Protein AF-A0A6M1XN84-F1 (afdb_monomer_lite)

Radius of gyration: 22.67 Å; chains: 1; bounding box: 55×46×55 Å

Sequence (95 aa):
PQVLRNILPATGNEFVINIKDTAVLSVIGVADLFFQGNAASGANFQFFQTFTIVGIMYLVMTFVITRILRVVERKMDGPSAYVKVEELTEEGKES

InterPro domains:
  IPR000515 ABC transporter type 1, transmembrane domain MetI-like [PF00528] (1-77)
  IPR035906 MetI-like superfamily [G3DSA:1.10.3720.10] (1-78)
  IPR035906 MetI-like superfamily [SSF161098] (1-62)
  IPR043429 ABC transporter membrane protein permease protein ArtM/GltK/GlnP/TcyL/YhdX-like [PTHR30614] (1-77)

Organism: Staphylococcus aureus (NCBI:txid1280)

pLDDT: mean 72.59, std 12.07, range [40.72, 87.19]

Foldseek 3Di:
DVVCVVVVVVVVVVLVVVLVVVVVVLVVVLVVLVVVLVVVCVVVVPNPVSVVVSVVVVVVSVVVNVVSVVVVVVSVVPDDDPPPPDDPPPVPPDD

Secondary structure (DSSP, 8-state):
-HHHHHHHHHHHHHHHHHHHHHHHHHHHHHHHHHHHHHHHHHHHS-HHHHHHHHHHHHHHHHHHHHHHHHHHHHHH-SS-------SSSSGGG--

Structure (mmCIF, N/CA/C/O backbone):
data_AF-A0A6M1XN84-F1
#
_entry.id   AF-A0A6M1XN84-F1
#
loop_
_atom_site.group_PDB
_atom_site.id
_atom_site.type_symbol
_atom_site.label_atom_id
_atom_site.label_alt_id
_atom_site.label_comp_id
_atom_site.label_asym_id
_atom_site.label_entity_id
_atom_site.label_seq_id
_atom_site.pdbx_PDB_ins_code
_atom_site.Cartn_x
_atom_site.Cartn_y
_atom_site.Cartn_z
_atom_site.occupancy
_atom_site.B_iso_or_equiv
_atom_site.auth_seq_id
_atom_site.auth_comp_id
_atom_site.auth_asym_id
_atom_site.auth_atom_id
_atom_site.pdbx_PDB_model_num
ATOM 1 N N . PRO A 1 1 ? 13.754 -13.922 -34.874 1.00 54.09 1 PRO A N 1
ATOM 2 C CA . PRO A 1 1 ? 14.426 -12.757 -34.235 1.00 54.09 1 PRO A CA 1
ATOM 3 C C . PRO A 1 1 ? 13.626 -11.432 -34.256 1.00 54.09 1 PRO A C 1
ATOM 5 O O . PRO A 1 1 ? 13.808 -10.629 -33.350 1.00 54.09 1 PRO A O 1
ATOM 8 N N . GLN A 1 2 ? 12.744 -11.190 -35.239 1.00 51.09 2 GLN A N 1
ATOM 9 C CA . GLN A 1 2 ? 11.884 -9.986 -35.290 1.00 51.09 2 GLN A CA 1
ATOM 10 C C . GLN A 1 2 ? 10.760 -9.986 -34.242 1.00 51.09 2 GLN A C 1
ATOM 12 O O . GLN A 1 2 ? 10.453 -8.951 -33.664 1.00 51.09 2 GLN A O 1
ATOM 17 N N . VAL A 1 3 ? 10.201 -11.161 -33.948 1.00 55.03 3 VAL A N 1
ATOM 18 C CA . VAL A 1 3 ? 9.086 -11.336 -33.007 1.00 55.03 3 VAL A CA 1
ATOM 19 C C . VAL A 1 3 ? 9.456 -10.874 -31.589 1.00 55.03 3 VAL A C 1
ATOM 21 O O . VAL A 1 3 ? 8.724 -10.091 -3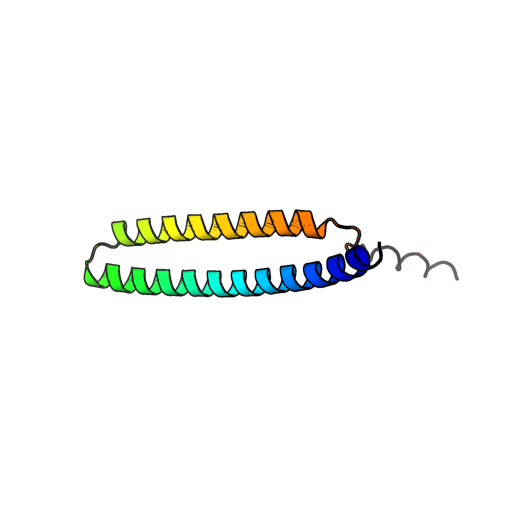1.000 1.00 55.03 3 VAL A O 1
ATOM 24 N N . LEU A 1 4 ? 10.641 -11.229 -31.071 1.00 58.41 4 LEU A N 1
ATOM 25 C CA . LEU A 1 4 ? 11.110 -10.699 -29.780 1.00 58.41 4 LEU A CA 1
ATOM 26 C C . LEU A 1 4 ? 11.305 -9.174 -29.801 1.00 58.41 4 LEU A C 1
ATOM 28 O O . LEU A 1 4 ? 10.968 -8.519 -28.822 1.00 58.41 4 LEU A O 1
ATOM 32 N N . ARG A 1 5 ? 11.801 -8.595 -30.905 1.00 61.72 5 ARG A N 1
ATOM 33 C CA . ARG A 1 5 ? 12.012 -7.139 -31.031 1.00 61.72 5 ARG A CA 1
ATOM 34 C C . ARG A 1 5 ? 10.708 -6.327 -31.064 1.00 61.72 5 ARG A C 1
ATOM 36 O O . ARG A 1 5 ? 10.747 -5.181 -30.639 1.00 61.72 5 ARG A O 1
ATOM 43 N N . ASN A 1 6 ? 9.584 -6.904 -31.499 1.00 62.12 6 ASN A N 1
ATOM 44 C CA . ASN A 1 6 ? 8.268 -6.242 -31.481 1.00 62.12 6 ASN A CA 1
ATOM 45 C C . ASN A 1 6 ? 7.431 -6.564 -30.233 1.00 62.12 6 ASN A C 1
ATOM 47 O O . ASN A 1 6 ? 6.708 -5.698 -29.749 1.00 62.12 6 ASN A O 1
ATOM 51 N N . ILE A 1 7 ? 7.520 -7.785 -29.694 1.00 64.88 7 ILE A N 1
ATOM 52 C CA . ILE A 1 7 ? 6.749 -8.177 -28.504 1.00 64.88 7 ILE A CA 1
ATOM 53 C C . ILE A 1 7 ? 7.334 -7.537 -27.239 1.00 64.88 7 ILE A C 1
ATOM 55 O O . ILE A 1 7 ? 6.573 -7.077 -26.399 1.00 64.88 7 ILE A O 1
ATOM 59 N N . LEU A 1 8 ? 8.662 -7.427 -27.108 1.00 64.19 8 LEU A N 1
ATOM 60 C CA . LEU A 1 8 ? 9.292 -6.791 -25.941 1.00 64.19 8 LEU A CA 1
ATOM 61 C C . LEU A 1 8 ? 8.796 -5.353 -25.667 1.00 64.19 8 LEU A C 1
ATOM 63 O O . LEU A 1 8 ? 8.427 -5.085 -24.521 1.00 64.19 8 LEU A O 1
ATOM 67 N N . PRO A 1 9 ? 8.723 -4.436 -26.654 1.00 61.16 9 PRO A N 1
ATOM 68 C CA . PRO A 1 9 ? 8.168 -3.102 -26.423 1.00 61.16 9 PRO A CA 1
ATOM 69 C C . PRO A 1 9 ? 6.647 -3.114 -26.186 1.00 61.16 9 PRO A C 1
ATOM 71 O O . PRO A 1 9 ? 6.170 -2.378 -25.323 1.00 61.16 9 PRO A O 1
ATOM 74 N N . ALA A 1 10 ? 5.884 -3.976 -26.871 1.00 69.81 10 ALA A N 1
ATOM 75 C CA . ALA A 1 10 ? 4.430 -4.075 -26.692 1.00 69.81 10 ALA A CA 1
ATOM 76 C C . ALA A 1 10 ? 4.039 -4.619 -25.302 1.00 69.81 10 ALA A C 1
ATOM 78 O O . ALA A 1 10 ? 3.257 -3.999 -24.583 1.00 69.81 10 ALA A O 1
ATOM 79 N N . THR A 1 11 ? 4.659 -5.718 -24.868 1.00 70.94 11 THR A N 1
ATOM 80 C CA . THR A 1 11 ? 4.506 -6.284 -23.517 1.00 70.94 11 THR A CA 1
ATOM 81 C C . THR A 1 11 ? 5.071 -5.348 -22.443 1.00 70.94 11 THR A C 1
ATOM 83 O O . THR A 1 11 ? 4.600 -5.328 -21.307 1.00 70.94 11 THR A O 1
ATOM 86 N N . GLY A 1 12 ? 6.075 -4.535 -22.785 1.00 69.62 12 GLY A N 1
ATOM 87 C CA . GLY A 1 12 ? 6.564 -3.439 -21.953 1.00 69.62 12 GLY A CA 1
ATOM 88 C C . GLY A 1 12 ? 5.462 -2.438 -21.604 1.00 69.62 12 GLY A C 1
ATOM 89 O O . GLY A 1 12 ? 5.237 -2.179 -20.423 1.00 69.62 12 GLY A O 1
ATOM 90 N N . ASN A 1 13 ? 4.759 -1.940 -22.623 1.00 75.38 13 ASN A N 1
ATOM 91 C CA . ASN A 1 13 ? 3.687 -0.959 -22.478 1.00 75.38 13 ASN A CA 1
ATOM 92 C C . ASN A 1 13 ? 2.474 -1.521 -21.714 1.00 75.38 13 ASN A C 1
ATOM 94 O O . ASN A 1 13 ? 2.017 -0.910 -20.750 1.00 75.38 13 ASN A O 1
ATOM 98 N N . GLU A 1 14 ? 2.003 -2.724 -22.061 1.00 80.62 14 GLU A N 1
ATOM 99 C CA . GLU A 1 14 ? 0.889 -3.361 -21.337 1.00 80.62 14 GLU A CA 1
ATOM 100 C C . GLU A 1 14 ? 1.209 -3.619 -19.862 1.00 80.62 14 GLU A C 1
ATOM 102 O O . GLU A 1 14 ? 0.340 -3.492 -19.000 1.00 80.62 14 GLU A O 1
ATOM 107 N N . PHE A 1 15 ? 2.460 -3.943 -19.536 1.00 78.81 15 PHE A N 1
ATOM 108 C CA . PHE A 1 15 ? 2.872 -4.113 -18.146 1.00 78.81 15 PHE A CA 1
ATOM 109 C C . PHE A 1 15 ? 2.732 -2.808 -17.352 1.00 78.81 15 PHE A C 1
ATOM 111 O O . PHE A 1 15 ? 2.204 -2.822 -16.243 1.00 78.81 15 PHE A O 1
ATOM 118 N N . VAL A 1 16 ? 3.153 -1.675 -17.927 1.00 75.44 16 VAL A N 1
ATOM 119 C CA . VAL A 1 16 ? 3.031 -0.354 -17.285 1.00 75.44 16 VAL A CA 1
ATOM 120 C C . VAL A 1 16 ? 1.563 0.024 -17.068 1.00 75.44 16 VAL A C 1
ATOM 122 O O . VAL A 1 16 ? 1.221 0.542 -16.004 1.00 75.44 16 VAL A O 1
ATOM 125 N N . ILE A 1 17 ? 0.690 -0.266 -18.037 1.00 83.44 17 ILE A N 1
ATOM 126 C CA . ILE A 1 17 ? -0.755 -0.013 -17.926 1.00 83.44 17 ILE A CA 1
ATOM 127 C C . ILE A 1 17 ? -1.360 -0.834 -16.779 1.00 83.44 17 ILE A C 1
ATOM 129 O O . ILE A 1 17 ? -1.952 -0.259 -15.869 1.00 83.44 17 ILE A O 1
ATOM 133 N N . ASN A 1 18 ? -1.111 -2.146 -16.747 1.00 81.56 18 ASN A N 1
ATOM 134 C CA . ASN A 1 18 ? -1.636 -3.030 -15.699 1.00 81.56 18 ASN A CA 1
ATOM 135 C C . ASN A 1 18 ? -1.213 -2.602 -14.283 1.00 81.56 18 ASN A C 1
ATOM 137 O O . ASN A 1 18 ? -1.975 -2.735 -13.325 1.00 81.56 18 ASN A O 1
ATOM 141 N N . ILE A 1 19 ? -0.003 -2.062 -14.128 1.00 80.25 19 ILE A N 1
ATOM 142 C CA . ILE A 1 19 ? 0.470 -1.541 -12.839 1.00 80.25 19 ILE A CA 1
ATOM 143 C C . ILE A 1 19 ? -0.290 -0.294 -12.425 1.00 80.25 19 ILE A C 1
ATOM 145 O O . ILE A 1 19 ? -0.661 -0.172 -11.258 1.00 80.25 19 ILE A O 1
ATOM 149 N N . LYS A 1 20 ? -0.515 0.630 -13.361 1.00 77.44 20 LYS A N 1
ATOM 150 C CA . LYS A 1 20 ? -1.275 1.846 -13.084 1.00 77.44 20 LYS A CA 1
ATOM 151 C C . LYS A 1 20 ? -2.687 1.493 -12.619 1.00 77.44 20 LYS A C 1
ATOM 153 O O . LYS A 1 20 ? -3.123 2.002 -11.589 1.00 77.44 20 LYS A O 1
ATOM 158 N N . ASP A 1 21 ? -3.341 0.565 -13.306 1.00 84.19 21 ASP A N 1
ATOM 159 C CA . ASP A 1 21 ? -4.687 0.111 -12.950 1.00 84.19 21 ASP A CA 1
ATOM 160 C C . ASP A 1 21 ? -4.703 -0.593 -11.584 1.00 84.19 21 ASP A C 1
ATOM 162 O O . ASP A 1 21 ? -5.573 -0.330 -10.752 1.00 84.19 21 ASP A O 1
ATOM 166 N N . T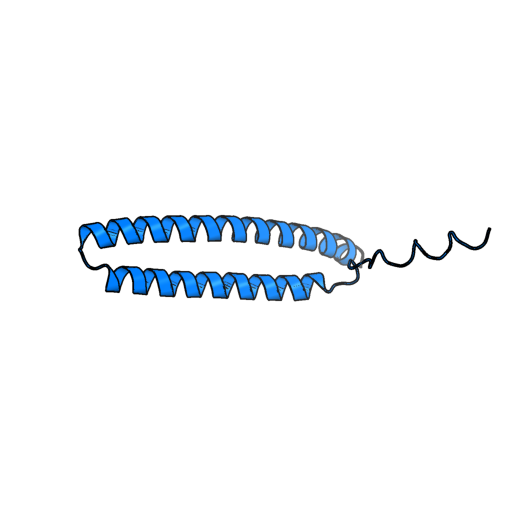HR A 1 22 ? -3.685 -1.410 -11.290 1.00 85.25 22 THR A N 1
ATOM 167 C CA . THR A 1 22 ? -3.533 -2.070 -9.981 1.00 85.25 22 THR A CA 1
ATOM 168 C C . THR A 1 22 ? -3.310 -1.062 -8.850 1.00 85.25 22 THR A C 1
ATOM 170 O O . THR A 1 22 ? -3.870 -1.219 -7.764 1.00 85.25 22 THR A O 1
ATOM 173 N N . ALA A 1 23 ? -2.519 -0.009 -9.082 1.00 83.31 23 ALA A N 1
ATOM 174 C CA . ALA A 1 23 ? -2.277 1.041 -8.096 1.00 83.31 23 ALA A CA 1
ATOM 175 C C . ALA A 1 23 ? -3.564 1.819 -7.777 1.00 83.31 23 ALA A C 1
ATOM 177 O O . ALA A 1 23 ? -3.875 2.033 -6.606 1.00 83.31 23 ALA A O 1
ATOM 178 N N . VAL A 1 24 ? -4.342 2.180 -8.803 1.00 84.44 24 VAL A N 1
ATOM 179 C CA . VAL A 1 24 ? -5.642 2.849 -8.633 1.00 84.44 24 VAL A CA 1
ATOM 180 C C . VAL A 1 24 ? -6.618 1.952 -7.867 1.00 84.44 24 VAL A C 1
ATOM 182 O O . VAL A 1 24 ? -7.212 2.396 -6.884 1.00 84.44 24 VAL A O 1
ATOM 185 N N . LEU A 1 25 ? -6.734 0.676 -8.252 1.00 85.44 25 LEU A N 1
ATOM 186 C CA . LEU A 1 25 ? -7.613 -0.283 -7.581 1.00 85.44 25 LEU A CA 1
ATOM 187 C C . LEU A 1 25 ? -7.218 -0.499 -6.111 1.00 85.44 25 LEU A C 1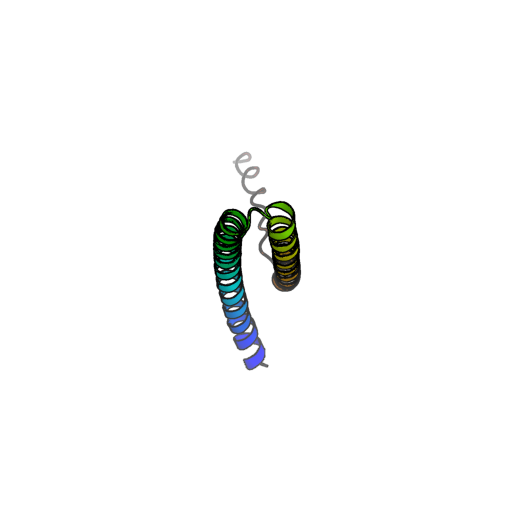
ATOM 189 O O . LEU A 1 25 ? -8.088 -0.562 -5.243 1.00 85.44 25 LEU A O 1
ATOM 193 N N . SER A 1 26 ? -5.917 -0.565 -5.809 1.00 84.56 26 SER A N 1
ATOM 194 C CA . SER A 1 26 ? -5.428 -0.717 -4.435 1.00 84.56 26 SER A CA 1
ATOM 195 C C . SER A 1 26 ? -5.778 0.486 -3.560 1.00 84.56 26 SER A C 1
ATOM 197 O O . SER A 1 26 ? -6.144 0.293 -2.405 1.00 84.56 26 SER A O 1
ATOM 199 N N . VAL A 1 27 ? -5.675 1.714 -4.077 1.00 84.62 27 VAL A N 1
ATOM 200 C CA . VAL A 1 27 ? -6.031 2.926 -3.319 1.00 84.62 27 VAL A CA 1
ATOM 201 C C . VAL A 1 27 ? -7.525 2.946 -2.994 1.00 84.62 27 VAL A C 1
ATOM 203 O O . VAL A 1 27 ? -7.898 3.218 -1.853 1.00 84.62 27 VAL A O 1
ATOM 206 N N . ILE A 1 28 ? -8.372 2.600 -3.968 1.00 87.00 28 ILE A N 1
ATOM 207 C CA . ILE A 1 28 ? -9.825 2.495 -3.770 1.00 87.00 28 ILE A CA 1
ATOM 208 C C . ILE A 1 28 ? -10.143 1.420 -2.723 1.00 87.00 28 ILE A C 1
ATOM 210 O O . ILE A 1 28 ? -10.886 1.681 -1.781 1.00 87.00 28 ILE A O 1
ATOM 214 N N . GLY A 1 29 ? -9.520 0.242 -2.828 1.00 86.31 29 GLY A N 1
ATOM 215 C CA . GLY A 1 29 ? -9.728 -0.857 -1.883 1.00 86.31 29 GLY A CA 1
ATOM 216 C C . GLY A 1 29 ? -9.345 -0.511 -0.440 1.00 86.31 29 GLY A C 1
ATOM 217 O O . GLY A 1 29 ? -10.052 -0.897 0.489 1.00 86.31 29 GLY A O 1
ATOM 218 N N . VAL A 1 30 ? -8.268 0.258 -0.229 1.00 82.31 30 VAL A N 1
ATOM 219 C CA . VAL A 1 30 ? -7.898 0.759 1.109 1.00 82.31 30 VAL A CA 1
ATOM 220 C C . VAL A 1 30 ? -8.974 1.693 1.662 1.00 82.31 30 VAL A C 1
ATOM 222 O O . VAL A 1 30 ? -9.355 1.557 2.825 1.00 82.31 30 VAL A O 1
ATOM 225 N N . ALA A 1 31 ? -9.457 2.637 0.850 1.00 83.69 31 ALA A N 1
ATOM 226 C CA . ALA A 1 31 ? -10.474 3.597 1.269 1.00 83.69 31 ALA A CA 1
ATOM 227 C C . ALA A 1 31 ? -11.786 2.895 1.655 1.00 83.69 31 ALA A C 1
ATOM 229 O O . ALA A 1 31 ? -12.336 3.169 2.724 1.00 83.69 31 ALA A O 1
ATOM 230 N N . ASP A 1 32 ? -12.228 1.933 0.842 1.00 86.81 32 ASP A N 1
ATOM 231 C CA . ASP A 1 32 ? -13.411 1.117 1.125 1.00 86.81 32 ASP A CA 1
ATOM 232 C C . ASP A 1 32 ? -13.244 0.291 2.400 1.00 86.81 32 ASP A C 1
ATOM 234 O O . ASP A 1 32 ? -14.143 0.252 3.242 1.00 86.81 32 ASP A O 1
ATOM 238 N N . LEU A 1 33 ? -12.082 -0.339 2.590 1.00 85.50 33 LEU A N 1
ATOM 239 C CA . LEU A 1 33 ? -11.809 -1.121 3.792 1.00 85.50 33 LEU A CA 1
ATOM 240 C C . LEU A 1 33 ? -11.837 -0.248 5.052 1.00 85.50 33 LEU A C 1
ATOM 242 O O . LEU A 1 33 ? -12.374 -0.660 6.079 1.00 85.50 33 LEU A O 1
ATOM 246 N N . PHE A 1 34 ? -11.276 0.959 4.986 1.00 84.88 34 PHE A N 1
ATOM 247 C CA . PHE A 1 34 ? -11.272 1.889 6.111 1.00 84.88 34 PHE A CA 1
ATOM 248 C C . PHE A 1 34 ? -12.684 2.390 6.434 1.00 84.88 34 PHE A C 1
ATOM 250 O O . PHE A 1 34 ? -13.062 2.480 7.604 1.00 84.88 34 PHE A O 1
ATOM 257 N N . PHE A 1 35 ? -13.488 2.662 5.404 1.00 86.56 35 PHE A N 1
ATOM 258 C CA . PHE A 1 35 ? -14.889 3.037 5.565 1.00 86.56 35 PHE A CA 1
ATOM 259 C C . PHE A 1 35 ? -15.702 1.909 6.212 1.00 86.56 35 PHE A C 1
ATOM 261 O O . PHE A 1 35 ? -16.389 2.136 7.211 1.00 86.56 35 PHE A O 1
ATOM 268 N N . GLN A 1 36 ? -15.559 0.677 5.715 1.00 84.88 36 GLN A N 1
ATOM 269 C CA . GLN A 1 36 ? -16.217 -0.492 6.299 1.00 84.88 36 GLN A CA 1
ATOM 270 C C . GLN A 1 36 ? -15.733 -0.781 7.725 1.00 84.88 36 GLN A C 1
ATOM 272 O O . GLN A 1 36 ? -16.545 -1.102 8.589 1.00 84.88 36 GLN A O 1
ATOM 277 N N . GLY A 1 37 ? -14.440 -0.612 8.014 1.00 82.81 37 GLY A N 1
ATOM 278 C CA . GLY A 1 37 ? -13.888 -0.747 9.363 1.00 82.81 37 GLY A CA 1
ATOM 279 C C . GLY A 1 37 ? -14.445 0.294 10.342 1.00 82.81 37 GLY A C 1
ATOM 280 O O . GLY A 1 37 ? -14.806 -0.037 11.473 1.00 82.81 37 GLY A O 1
ATOM 281 N N . ASN A 1 38 ? -14.601 1.548 9.913 1.00 81.00 38 ASN A N 1
ATOM 282 C CA . ASN A 1 38 ? -15.264 2.570 10.726 1.00 81.00 38 ASN A CA 1
ATOM 283 C C . ASN A 1 38 ? -16.740 2.234 10.976 1.00 81.00 38 ASN A C 1
ATOM 285 O O . ASN A 1 38 ? -17.202 2.323 12.112 1.00 81.00 38 ASN A O 1
ATOM 289 N N . ALA A 1 39 ? -17.467 1.781 9.953 1.00 82.50 39 ALA A N 1
ATOM 290 C CA . ALA A 1 39 ? -18.863 1.374 10.101 1.00 82.50 39 ALA A CA 1
ATOM 291 C C . ALA A 1 39 ? -19.023 0.169 11.052 1.00 82.50 39 ALA A C 1
ATOM 293 O O . ALA A 1 39 ? -19.862 0.189 11.953 1.00 82.50 39 ALA A O 1
ATOM 294 N N . ALA A 1 40 ? -18.183 -0.861 10.904 1.00 78.44 40 ALA A N 1
ATOM 295 C CA . ALA A 1 40 ? -18.228 -2.069 11.726 1.00 78.44 40 ALA A CA 1
ATOM 296 C C . ALA A 1 40 ? -17.827 -1.811 13.188 1.00 78.44 40 ALA A C 1
ATOM 298 O O . ALA A 1 40 ? -18.439 -2.368 14.105 1.00 78.44 40 ALA A O 1
ATOM 299 N N . SER A 1 41 ? -16.830 -0.952 13.420 1.00 76.12 41 SER A N 1
ATOM 300 C CA . SER A 1 41 ? -16.405 -0.582 14.775 1.00 76.12 41 SER A CA 1
ATOM 301 C C . SER A 1 41 ? -17.413 0.319 15.483 1.00 76.12 41 SER A C 1
ATOM 303 O O . SER A 1 41 ? -17.656 0.115 16.671 1.00 76.12 41 SER A O 1
ATOM 305 N N . GLY A 1 42 ? -18.064 1.237 14.761 1.00 72.75 42 GLY A N 1
ATOM 306 C CA . GLY A 1 42 ? -19.175 2.034 15.282 1.00 72.75 42 GLY A CA 1
ATOM 307 C C . GLY A 1 42 ? -20.383 1.182 15.681 1.00 72.75 42 GLY A C 1
ATOM 308 O O . GLY A 1 42 ? -21.041 1.485 16.671 1.00 72.75 42 GLY A O 1
ATOM 309 N N . ALA A 1 43 ? -20.638 0.080 14.966 1.00 72.50 43 ALA A N 1
ATOM 310 C CA . ALA A 1 43 ? -21.725 -0.846 15.285 1.00 72.50 43 ALA A CA 1
ATOM 311 C C . ALA A 1 43 ? -21.427 -1.757 16.491 1.00 72.50 43 ALA A C 1
ATOM 313 O O . ALA A 1 43 ? -22.333 -2.074 17.257 1.00 72.50 43 ALA A O 1
ATOM 314 N N . ASN A 1 44 ? -20.172 -2.184 16.670 1.00 71.25 44 ASN A N 1
ATOM 315 C CA . ASN A 1 44 ? -19.791 -3.147 17.712 1.00 71.25 44 ASN A CA 1
ATOM 316 C C . ASN A 1 44 ? -19.104 -2.508 18.934 1.00 71.25 44 ASN A C 1
ATOM 318 O O . ASN A 1 44 ? -18.772 -3.220 19.877 1.00 71.25 44 ASN A O 1
ATOM 322 N N . PHE A 1 45 ? -18.823 -1.198 18.918 1.00 70.12 45 PHE A N 1
ATOM 323 C CA . PHE A 1 45 ? -17.962 -0.481 19.881 1.00 70.12 45 PHE A CA 1
ATOM 324 C C . PHE A 1 45 ? -16.552 -1.091 20.069 1.00 70.12 45 PHE A C 1
ATOM 326 O O . PHE A 1 45 ? -15.797 -0.693 20.956 1.00 70.12 45 PHE A O 1
ATOM 333 N N . GLN A 1 46 ? -16.149 -2.032 19.208 1.00 73.88 46 GLN A N 1
ATOM 334 C CA . GLN A 1 46 ? -14.859 -2.726 19.253 1.00 73.88 46 GLN A CA 1
ATOM 335 C C . GLN A 1 46 ? -13.845 -2.089 18.298 1.00 73.88 46 GLN A C 1
ATOM 337 O O . GLN A 1 46 ? -13.351 -2.704 17.346 1.00 73.88 46 GLN A O 1
ATOM 342 N N . PHE A 1 47 ? -13.513 -0.828 18.570 1.00 74.75 47 PHE A N 1
ATOM 343 C CA . PHE A 1 47 ? -12.557 -0.051 17.778 1.00 74.75 47 PHE A CA 1
ATOM 344 C C . PHE A 1 47 ? -11.171 -0.700 17.733 1.00 74.75 47 PHE A C 1
ATOM 346 O O . PHE A 1 47 ? -10.588 -0.826 16.660 1.00 74.75 47 PHE A O 1
ATOM 353 N N . PHE A 1 48 ? -10.666 -1.194 18.867 1.00 77.12 48 PHE A N 1
ATOM 354 C CA . PHE A 1 48 ? -9.313 -1.753 18.943 1.00 77.12 48 PHE A CA 1
ATOM 355 C C . PHE A 1 48 ? -9.115 -2.967 18.018 1.00 77.12 48 PHE A C 1
ATOM 357 O O . PHE A 1 48 ? -8.147 -3.026 17.259 1.00 77.12 48 PHE A O 1
ATOM 364 N N . GLN A 1 49 ? -10.056 -3.914 18.027 1.00 77.38 49 GLN A N 1
ATOM 365 C CA . GLN A 1 49 ? -9.966 -5.137 17.223 1.00 77.38 49 GLN A CA 1
ATOM 366 C C . GLN A 1 49 ? -10.121 -4.834 15.727 1.00 77.38 49 GLN A C 1
ATOM 368 O O . GLN A 1 49 ? -9.363 -5.345 14.903 1.00 77.38 49 GLN A O 1
ATOM 373 N N . THR A 1 50 ? -11.042 -3.929 15.389 1.00 80.69 50 THR A N 1
ATOM 374 C CA . THR A 1 50 ? -11.312 -3.532 14.003 1.00 80.69 50 THR A CA 1
ATOM 375 C C . THR A 1 50 ? -10.133 -2.777 13.389 1.00 80.69 50 THR A C 1
ATOM 377 O O . THR A 1 50 ? -9.658 -3.149 12.317 1.00 80.69 50 THR A O 1
ATOM 380 N N . PHE A 1 51 ? -9.585 -1.773 14.081 1.00 81.06 51 PHE A N 1
ATOM 381 C CA . PHE A 1 51 ? -8.422 -1.031 13.585 1.00 81.06 51 PHE A CA 1
ATOM 382 C C . PHE A 1 51 ? -7.156 -1.888 13.511 1.00 81.06 51 PHE A C 1
ATOM 384 O O . PHE A 1 51 ? -6.348 -1.681 12.609 1.00 81.06 51 PHE A O 1
ATOM 391 N N . THR A 1 52 ? -6.999 -2.890 14.383 1.00 84.62 52 THR A N 1
ATOM 392 C CA . THR A 1 52 ? -5.886 -3.849 14.282 1.00 84.62 52 THR A CA 1
ATOM 393 C C . THR A 1 52 ? -5.952 -4.647 12.975 1.00 84.62 52 THR A C 1
ATOM 395 O O . THR A 1 52 ? -4.947 -4.765 12.275 1.00 84.62 52 THR A O 1
ATOM 398 N N . ILE A 1 53 ? -7.136 -5.143 12.593 1.00 84.31 53 ILE A N 1
ATOM 399 C CA . ILE A 1 53 ? -7.332 -5.877 11.330 1.00 84.31 53 ILE A CA 1
ATOM 400 C C . ILE A 1 53 ? -7.109 -4.959 10.121 1.00 84.31 53 ILE A C 1
ATOM 402 O O . ILE 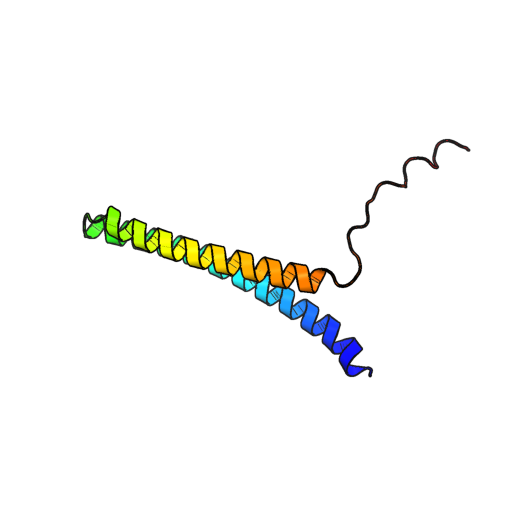A 1 53 ? -6.395 -5.331 9.188 1.00 84.31 53 ILE A O 1
ATOM 406 N N . VAL A 1 54 ? -7.665 -3.742 10.151 1.00 84.31 54 VAL A N 1
ATOM 407 C CA . VAL A 1 54 ? -7.465 -2.738 9.092 1.00 84.31 54 VAL A CA 1
ATOM 408 C C . VAL A 1 54 ? -5.982 -2.378 8.949 1.00 84.31 54 VAL A C 1
ATOM 410 O O . VAL A 1 54 ? -5.481 -2.293 7.830 1.00 84.31 54 VAL A O 1
ATOM 413 N N . GLY A 1 55 ? -5.249 -2.241 10.058 1.00 84.56 55 GLY A N 1
ATOM 414 C CA . GLY A 1 55 ? -3.809 -1.982 10.057 1.00 84.56 55 GLY A CA 1
ATOM 415 C C . GLY A 1 55 ? -2.993 -3.123 9.443 1.00 84.56 55 GLY A C 1
ATOM 416 O O . GLY A 1 55 ? -2.103 -2.871 8.632 1.00 84.56 55 GLY A O 1
ATOM 417 N N . ILE A 1 56 ? -3.326 -4.380 9.755 1.00 87.19 56 ILE A N 1
ATOM 418 C CA . ILE A 1 56 ? -2.686 -5.554 9.136 1.00 87.19 56 ILE A CA 1
ATOM 419 C C . ILE A 1 56 ? -2.959 -5.582 7.628 1.00 87.19 56 ILE A C 1
ATOM 421 O O . ILE A 1 56 ? -2.035 -5.769 6.838 1.00 87.19 56 ILE A O 1
ATOM 425 N N . MET A 1 57 ? -4.201 -5.343 7.209 1.00 85.31 57 MET A N 1
ATOM 426 C CA . MET A 1 57 ? -4.567 -5.272 5.792 1.00 85.31 57 MET A CA 1
ATOM 427 C C . MET A 1 57 ? -3.835 -4.144 5.056 1.00 85.31 57 MET A C 1
ATOM 429 O O . MET A 1 57 ? -3.320 -4.352 3.957 1.00 85.31 57 MET A O 1
ATOM 433 N N . TYR A 1 58 ? -3.730 -2.965 5.673 1.00 83.69 58 TYR A N 1
ATOM 434 C CA . TYR A 1 58 ? -2.960 -1.846 5.134 1.00 83.69 58 TYR A CA 1
ATOM 435 C C . TYR A 1 58 ? -1.474 -2.195 4.977 1.00 83.69 58 TYR A C 1
ATOM 437 O O . TYR A 1 58 ? -0.861 -1.863 3.960 1.00 83.69 58 TYR A O 1
ATOM 445 N N . LEU A 1 59 ? -0.897 -2.918 5.941 1.00 85.88 59 LEU A N 1
ATOM 446 C CA . LEU A 1 59 ? 0.485 -3.389 5.877 1.00 85.88 59 LEU A CA 1
ATOM 447 C C . LEU A 1 59 ? 0.691 -4.382 4.726 1.00 85.88 59 LEU A C 1
ATOM 449 O O . LEU A 1 59 ? 1.668 -4.258 3.987 1.00 85.88 59 LEU A O 1
ATOM 453 N N . VAL A 1 60 ? -0.246 -5.313 4.516 1.00 86.44 60 VAL A N 1
ATOM 454 C CA . VAL A 1 60 ? -0.220 -6.244 3.375 1.00 86.44 60 VAL A CA 1
ATOM 455 C C . VAL A 1 60 ? -0.276 -5.483 2.049 1.00 86.44 60 VAL A C 1
ATOM 457 O O . VAL A 1 60 ? 0.553 -5.727 1.174 1.00 86.44 60 VAL A O 1
ATOM 460 N N . MET A 1 61 ? -1.190 -4.522 1.902 1.00 81.75 61 MET A N 1
ATOM 461 C CA . MET A 1 61 ? -1.300 -3.716 0.679 1.00 81.75 61 MET A CA 1
ATOM 462 C C . MET A 1 61 ? -0.038 -2.886 0.424 1.00 81.75 61 MET A C 1
ATOM 464 O O . MET A 1 61 ? 0.522 -2.932 -0.671 1.00 81.75 61 MET A O 1
ATOM 468 N N . THR A 1 62 ? 0.479 -2.206 1.449 1.00 82.94 62 THR A N 1
ATOM 469 C CA . THR A 1 62 ? 1.732 -1.436 1.364 1.00 82.94 62 THR A CA 1
ATOM 470 C C . THR A 1 62 ? 2.906 -2.329 0.955 1.00 82.94 62 THR A C 1
ATOM 472 O O . THR A 1 62 ? 3.735 -1.948 0.122 1.00 82.94 62 THR A O 1
ATOM 475 N N . PHE A 1 63 ? 2.966 -3.551 1.489 1.00 85.50 63 PHE A N 1
ATOM 476 C CA . PHE A 1 63 ? 3.985 -4.530 1.128 1.00 85.50 63 PHE A CA 1
ATOM 477 C C . PHE A 1 63 ? 3.874 -4.963 -0.340 1.00 85.50 63 PHE A C 1
ATOM 479 O O . PHE A 1 63 ? 4.888 -5.010 -1.042 1.00 85.50 63 PHE A O 1
ATOM 486 N N . VAL A 1 64 ? 2.657 -5.228 -0.827 1.00 82.06 64 VAL A N 1
ATOM 487 C CA . VAL A 1 64 ? 2.395 -5.576 -2.233 1.00 82.06 64 VAL A CA 1
ATOM 488 C C . VAL A 1 64 ? 2.808 -4.434 -3.164 1.00 82.06 64 VAL A C 1
ATOM 490 O O . VAL A 1 64 ? 3.558 -4.677 -4.108 1.00 82.06 64 VAL A O 1
ATOM 493 N N . ILE A 1 65 ? 2.427 -3.188 -2.862 1.00 79.19 65 ILE A N 1
ATOM 494 C CA . ILE A 1 65 ? 2.819 -2.005 -3.647 1.00 79.19 65 ILE A CA 1
ATOM 495 C C . ILE A 1 65 ? 4.344 -1.863 -3.692 1.00 79.19 65 ILE A C 1
ATOM 497 O O . ILE A 1 65 ? 4.919 -1.707 -4.767 1.00 79.19 65 ILE A O 1
ATOM 501 N N . THR A 1 66 ? 5.020 -1.996 -2.547 1.00 82.06 66 THR A N 1
ATOM 502 C CA . THR A 1 66 ? 6.489 -1.918 -2.462 1.00 82.06 66 THR A CA 1
ATOM 503 C C . THR A 1 66 ? 7.165 -2.999 -3.312 1.00 82.06 66 THR A C 1
ATOM 505 O O . THR A 1 66 ? 8.193 -2.759 -3.947 1.00 82.06 66 THR A O 1
ATOM 508 N N . ARG A 1 67 ? 6.601 -4.213 -3.348 1.00 80.06 67 ARG A N 1
ATOM 509 C CA . ARG A 1 67 ? 7.110 -5.306 -4.188 1.00 80.06 67 ARG A CA 1
ATOM 510 C C . ARG A 1 67 ? 6.881 -5.047 -5.671 1.00 80.06 67 ARG A C 1
ATOM 512 O O . ARG A 1 67 ? 7.806 -5.278 -6.444 1.00 80.06 67 ARG A O 1
ATOM 519 N N . ILE A 1 68 ? 5.699 -4.567 -6.052 1.00 75.62 68 ILE A N 1
ATOM 520 C CA . ILE A 1 68 ? 5.390 -4.199 -7.437 1.00 75.62 68 ILE A CA 1
ATOM 521 C C . ILE A 1 68 ? 6.349 -3.099 -7.896 1.00 75.62 68 ILE A C 1
ATOM 523 O O . ILE A 1 68 ? 6.995 -3.276 -8.922 1.00 75.62 68 ILE A O 1
ATOM 527 N N . LEU A 1 69 ? 6.544 -2.043 -7.099 1.00 70.38 69 LEU A N 1
ATOM 528 C CA . LEU A 1 69 ? 7.506 -0.974 -7.389 1.00 70.38 69 LEU A CA 1
ATOM 529 C C . LEU A 1 69 ? 8.920 -1.509 -7.641 1.00 70.38 69 LEU A C 1
ATOM 531 O O . LEU A 1 69 ? 9.503 -1.187 -8.666 1.00 70.38 69 LEU A O 1
ATOM 535 N N . ARG A 1 70 ? 9.443 -2.409 -6.799 1.00 76.62 70 ARG A N 1
ATOM 536 C CA . ARG A 1 70 ? 10.775 -3.008 -7.034 1.00 76.62 70 ARG A CA 1
ATOM 537 C C . ARG A 1 70 ? 10.855 -3.860 -8.299 1.00 76.62 70 ARG A C 1
ATOM 539 O O . ARG A 1 70 ? 11.913 -3.950 -8.919 1.00 76.62 70 ARG A O 1
ATOM 546 N N . VAL A 1 71 ? 9.776 -4.558 -8.655 1.00 73.19 71 VAL A N 1
ATOM 547 C CA . VAL A 1 71 ? 9.718 -5.336 -9.905 1.00 73.19 71 VAL A CA 1
ATOM 548 C C . VAL A 1 71 ? 9.682 -4.394 -11.108 1.00 73.19 71 VAL A C 1
ATOM 550 O O . VAL A 1 71 ? 10.311 -4.683 -12.124 1.00 73.19 71 VAL A O 1
ATOM 553 N N . VAL A 1 72 ? 8.999 -3.256 -10.978 1.00 69.44 72 VAL A N 1
ATOM 554 C CA . VAL A 1 72 ? 8.967 -2.194 -11.986 1.00 69.44 72 VAL A CA 1
ATOM 555 C C . VAL A 1 72 ? 10.324 -1.544 -12.150 1.00 69.44 72 VAL A C 1
ATOM 557 O O . VAL A 1 72 ? 10.804 -1.504 -13.273 1.00 69.44 72 VAL A O 1
ATOM 560 N N . GLU A 1 73 ? 10.966 -1.109 -11.067 1.00 66.88 73 GLU A N 1
ATOM 561 C CA . GLU A 1 73 ? 12.317 -0.536 -11.085 1.00 66.88 73 GLU A CA 1
ATOM 562 C C . GLU A 1 73 ? 13.290 -1.473 -11.806 1.00 66.88 73 GLU A C 1
ATOM 564 O O . GLU A 1 73 ? 13.932 -1.080 -12.772 1.00 66.88 73 GLU A O 1
ATOM 569 N N . ARG A 1 74 ? 13.289 -2.765 -11.455 1.00 65.50 74 ARG A N 1
ATOM 570 C CA . ARG A 1 74 ? 14.129 -3.773 -12.124 1.00 65.50 74 ARG A CA 1
ATOM 571 C C . ARG A 1 74 ? 13.820 -3.982 -13.605 1.00 65.50 74 ARG A C 1
ATOM 573 O O . ARG A 1 74 ? 14.697 -4.415 -14.345 1.00 65.50 74 ARG A O 1
ATOM 580 N N . LYS A 1 75 ? 12.579 -3.749 -14.033 1.00 64.38 75 LYS A N 1
ATOM 581 C CA . LYS A 1 75 ? 12.168 -3.856 -15.440 1.00 64.38 75 LYS A CA 1
ATOM 582 C C . LYS A 1 75 ? 12.396 -2.549 -16.207 1.00 64.38 75 LYS A C 1
ATOM 584 O O . LYS A 1 75 ? 12.520 -2.594 -17.428 1.00 64.38 75 LYS A O 1
ATOM 589 N N . MET A 1 76 ? 12.446 -1.418 -15.504 1.00 59.56 76 MET A N 1
ATOM 590 C CA . MET A 1 76 ? 12.665 -0.079 -16.046 1.00 59.56 76 MET A CA 1
ATOM 591 C C . MET A 1 76 ? 14.150 0.300 -16.104 1.00 59.56 76 MET A C 1
ATOM 593 O O . MET A 1 76 ? 14.505 1.091 -16.961 1.00 59.56 76 MET A O 1
ATOM 597 N N . ASP A 1 77 ? 15.028 -0.352 -15.332 1.00 57.50 77 ASP A N 1
ATOM 598 C CA . ASP A 1 77 ? 16.496 -0.326 -15.508 1.00 57.50 77 ASP A CA 1
ATOM 599 C C . ASP A 1 77 ? 16.985 -1.048 -16.795 1.00 57.50 77 ASP A C 1
ATOM 601 O O . ASP A 1 77 ? 18.167 -1.353 -16.964 1.00 57.50 77 ASP A O 1
ATOM 605 N N . GLY A 1 78 ? 16.085 -1.298 -17.754 1.00 52.59 78 GLY A N 1
ATOM 606 C CA . GLY A 1 78 ? 16.447 -1.416 -19.169 1.00 52.59 78 GLY A CA 1
ATOM 607 C C . GLY A 1 78 ? 16.803 -0.028 -19.728 1.00 52.59 78 GLY A C 1
ATOM 608 O O . GLY A 1 78 ? 16.190 0.961 -19.347 1.00 52.59 78 GLY A O 1
ATOM 609 N N . PRO A 1 79 ? 17.812 0.081 -20.603 1.00 60.28 79 PRO A N 1
ATOM 610 C CA . PRO A 1 79 ? 18.694 1.240 -20.687 1.00 60.28 79 PRO A CA 1
ATOM 611 C C . PRO A 1 79 ? 17.978 2.554 -21.035 1.00 60.28 79 PRO A C 1
ATOM 613 O O . PRO A 1 79 ? 17.279 2.643 -22.042 1.00 60.28 79 PRO A O 1
ATOM 616 N N . SER A 1 80 ? 18.308 3.581 -20.245 1.00 57.69 80 SER A N 1
ATOM 617 C CA . SER A 1 80 ? 18.182 5.019 -20.520 1.00 57.69 80 SER A CA 1
ATOM 618 C C . SER A 1 80 ? 16.799 5.663 -20.400 1.00 57.69 80 SER A C 1
ATOM 620 O O . SER A 1 80 ? 16.014 5.647 -21.339 1.00 57.69 80 SER A O 1
ATOM 622 N N . ALA A 1 81 ? 16.600 6.409 -19.307 1.00 55.31 81 ALA A N 1
ATOM 623 C CA . ALA A 1 81 ? 16.033 7.765 -19.346 1.00 55.31 81 ALA A CA 1
ATOM 624 C C . ALA A 1 81 ? 16.218 8.494 -17.998 1.00 55.31 81 ALA A C 1
ATOM 626 O O . ALA A 1 81 ? 15.254 8.923 -17.372 1.00 55.31 81 ALA A O 1
ATOM 627 N N . TYR A 1 82 ? 17.462 8.681 -17.554 1.00 56.38 82 TYR A N 1
ATOM 628 C CA . TYR A 1 82 ? 17.780 9.873 -16.765 1.00 56.38 82 TYR A CA 1
ATOM 629 C C . TYR A 1 82 ? 18.744 10.708 -17.601 1.00 56.38 82 TYR A C 1
ATOM 631 O O . TYR A 1 82 ? 19.961 10.633 -17.455 1.00 56.38 82 TYR A O 1
ATOM 639 N N . VAL A 1 83 ? 18.188 11.440 -18.572 1.00 53.09 83 VAL A N 1
ATOM 640 C CA . VAL A 1 83 ? 18.919 12.531 -19.218 1.00 53.09 83 VAL A CA 1
ATOM 641 C C . VAL A 1 83 ? 19.085 13.589 -18.140 1.00 53.09 83 VAL A C 1
ATOM 643 O O . VAL A 1 83 ? 18.144 14.307 -17.806 1.00 53.09 83 VAL A O 1
ATOM 646 N N . LYS A 1 84 ? 20.274 13.635 -17.544 1.00 51.69 84 LYS A N 1
ATOM 647 C CA . LYS A 1 84 ? 20.683 14.746 -16.699 1.00 51.69 84 LYS A CA 1
ATOM 648 C C . LYS A 1 84 ? 20.822 15.960 -17.620 1.00 51.69 84 LYS A C 1
ATOM 650 O O . LYS A 1 84 ? 21.794 16.075 -18.356 1.00 51.69 84 LYS A O 1
ATOM 655 N N . VAL A 1 85 ? 19.797 16.809 -17.647 1.00 60.78 85 VAL A N 1
ATOM 656 C CA . VAL A 1 85 ? 19.800 18.087 -18.372 1.00 60.78 85 VAL A CA 1
ATOM 657 C C . VAL A 1 85 ? 20.685 19.056 -17.588 1.00 60.78 85 VAL A C 1
ATOM 659 O O . VAL A 1 85 ? 20.184 19.897 -16.856 1.00 60.78 85 VAL A O 1
ATOM 662 N N . GLU A 1 86 ? 22.004 18.877 -17.642 1.00 58.88 86 GLU A N 1
ATOM 663 C CA . GLU A 1 86 ? 22.936 19.741 -16.902 1.00 58.88 86 GLU A CA 1
ATOM 664 C C . GLU A 1 86 ? 24.265 19.954 -17.639 1.00 58.88 86 GLU A C 1
ATOM 666 O O . GLU A 1 86 ? 25.317 20.035 -17.021 1.00 58.88 86 GLU A O 1
ATOM 671 N N . GLU A 1 87 ? 24.218 20.056 -18.972 1.00 56.78 87 GLU A N 1
ATOM 672 C CA . GLU A 1 87 ? 25.410 20.353 -19.787 1.00 56.78 87 GLU A CA 1
ATOM 673 C C . GLU A 1 87 ? 25.160 21.348 -20.942 1.00 56.78 87 GLU A C 1
ATOM 675 O O . GLU A 1 87 ? 25.986 21.480 -21.833 1.00 56.78 87 GLU A O 1
ATOM 680 N N . LEU A 1 88 ? 24.052 22.106 -20.935 1.00 57.91 88 LEU A N 1
ATOM 681 C CA . LEU A 1 88 ? 23.756 23.108 -21.983 1.00 57.91 88 LEU A CA 1
ATOM 682 C C . LEU A 1 88 ? 23.916 24.573 -21.542 1.00 57.91 88 LEU A C 1
ATOM 684 O O . LEU A 1 88 ? 23.428 25.474 -22.221 1.00 57.91 88 LEU A O 1
ATOM 688 N N . THR A 1 89 ? 24.591 24.845 -20.424 1.00 59.31 89 THR A N 1
ATOM 689 C CA . THR A 1 89 ? 24.751 26.223 -19.910 1.00 59.31 89 THR A CA 1
ATOM 690 C C . THR A 1 89 ? 26.180 26.758 -19.870 1.00 59.31 89 THR A C 1
ATOM 692 O O . THR A 1 89 ? 26.352 27.913 -19.485 1.00 59.31 89 THR A O 1
ATOM 695 N N . 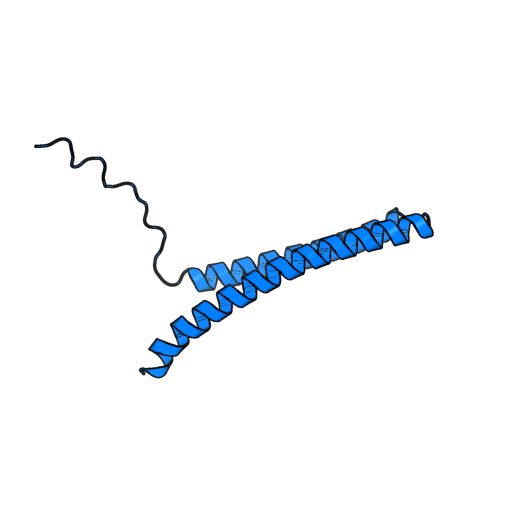GLU A 1 90 ? 27.192 26.007 -20.318 1.00 56.31 90 GLU A N 1
ATOM 696 C CA . GLU A 1 90 ? 28.581 26.510 -20.323 1.00 56.31 90 GLU A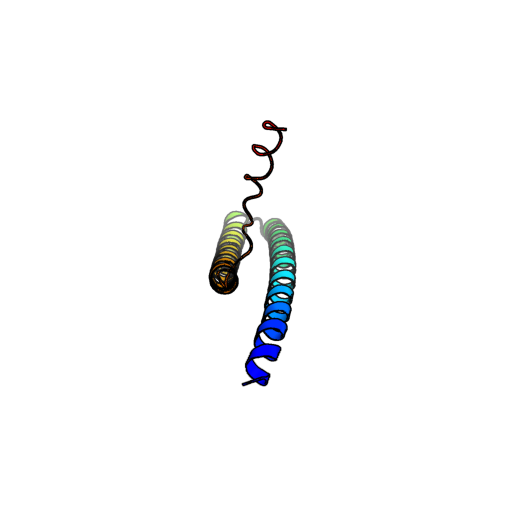 CA 1
ATOM 697 C C . GLU A 1 90 ? 29.133 26.877 -21.713 1.00 56.31 90 GLU A C 1
ATOM 699 O O . GLU A 1 90 ? 30.001 27.741 -21.796 1.00 56.31 90 GLU A O 1
ATOM 704 N N . GLU A 1 91 ? 28.573 26.371 -22.820 1.00 55.19 91 GLU A N 1
ATOM 705 C CA . GLU A 1 91 ? 29.063 26.715 -24.174 1.00 55.19 91 GLU A CA 1
ATOM 706 C C . GLU A 1 91 ? 28.606 28.095 -24.692 1.00 55.19 91 GLU A C 1
ATOM 708 O O . GLU A 1 91 ? 29.047 28.557 -25.740 1.00 55.19 91 GLU A O 1
ATOM 713 N N . GLY A 1 92 ? 27.757 28.813 -23.951 1.00 51.56 92 GLY A N 1
ATOM 714 C CA . GLY A 1 92 ? 27.270 30.143 -24.341 1.00 51.56 92 GLY A CA 1
ATOM 715 C C . GLY A 1 92 ? 28.190 31.319 -23.985 1.00 51.56 92 GLY A C 1
ATOM 716 O O . GLY A 1 92 ? 27.748 32.462 -24.090 1.00 51.56 92 GLY A O 1
ATOM 717 N N . LYS A 1 93 ? 29.417 31.079 -23.501 1.00 51.09 93 LYS A N 1
ATOM 718 C CA . LYS A 1 93 ? 30.331 32.143 -23.035 1.00 51.09 93 LYS A CA 1
ATOM 719 C C . LYS A 1 93 ? 31.603 32.352 -23.864 1.00 51.09 93 LYS A C 1
ATOM 721 O O . LYS A 1 93 ? 32.379 33.233 -23.504 1.00 51.09 93 LYS A O 1
ATOM 726 N N . GLU A 1 94 ? 31.802 31.638 -24.972 1.00 53.56 94 GLU A N 1
ATOM 727 C CA . GLU A 1 94 ? 33.003 31.801 -25.820 1.00 53.56 94 GLU A CA 1
ATOM 728 C C . GLU A 1 94 ? 32.718 32.086 -27.310 1.00 53.56 94 GLU A C 1
ATOM 730 O O . GLU A 1 94 ? 33.442 31.637 -28.199 1.00 53.56 94 GLU A O 1
ATOM 735 N N . SER A 1 95 ? 31.702 32.893 -27.628 1.00 40.72 95 SER A N 1
ATOM 736 C CA . SER A 1 95 ? 31.625 33.569 -28.939 1.00 40.72 95 SER A CA 1
ATOM 737 C C . SER A 1 95 ? 31.080 34.979 -28.840 1.00 40.72 95 SER A C 1
ATOM 739 O O . SER A 1 95 ? 30.085 35.174 -28.110 1.00 40.72 95 SER A O 1
#